Protein AF-A0A0A2MNC0-F1 (afdb_monomer_lite)

Structure (mmCIF, N/CA/C/O backbone):
data_AF-A0A0A2MNC0-F1
#
_entry.id   AF-A0A0A2MNC0-F1
#
loop_
_atom_site.group_PDB
_atom_site.id
_atom_site.type_symbol
_atom_site.label_atom_id
_atom_site.label_alt_id
_atom_site.label_comp_id
_atom_site.label_asym_id
_atom_site.label_entity_id
_atom_site.label_seq_id
_atom_site.pdbx_PDB_ins_code
_atom_site.Cartn_x
_atom_site.Cartn_y
_atom_site.Cartn_z
_atom_site.occupancy
_atom_site.B_iso_or_equiv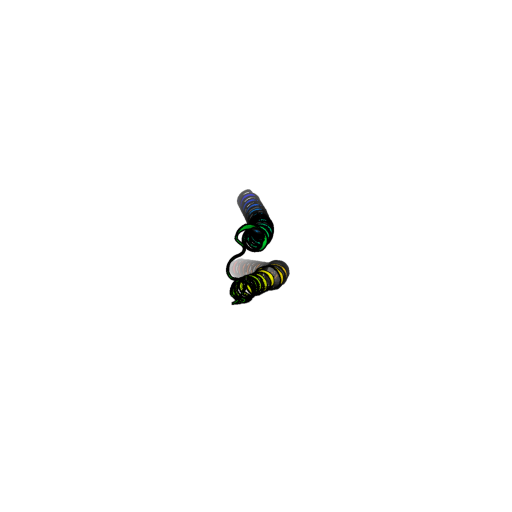
_atom_site.auth_seq_id
_atom_site.auth_comp_id
_atom_site.auth_asym_id
_atom_site.auth_atom_id
_atom_site.pdbx_PDB_model_num
ATOM 1 N N . MET A 1 1 ? -25.434 8.936 19.018 1.00 53.06 1 MET A N 1
ATOM 2 C CA . MET A 1 1 ? -25.533 8.497 17.607 1.00 53.06 1 MET A CA 1
ATOM 3 C C . MET A 1 1 ? -24.475 9.130 16.692 1.00 53.06 1 MET A C 1
ATOM 5 O O . MET A 1 1 ? -24.010 8.433 15.804 1.00 53.06 1 MET A O 1
ATOM 9 N N . GLU A 1 2 ? -24.028 10.376 16.906 1.00 52.31 2 GLU A N 1
ATOM 10 C CA . GLU A 1 2 ? -23.070 11.051 15.995 1.00 52.31 2 GLU A CA 1
ATOM 11 C C . GLU A 1 2 ? -21.661 10.433 15.905 1.00 52.31 2 GLU A C 1
ATOM 13 O O . GLU A 1 2 ? -21.088 10.389 14.819 1.00 52.31 2 GLU A O 1
ATOM 18 N N . LYS A 1 3 ? -21.110 9.892 17.005 1.00 57.91 3 LYS A N 1
ATOM 19 C CA . LYS A 1 3 ? -19.762 9.281 17.003 1.00 57.91 3 LYS A CA 1
ATOM 20 C C . LYS A 1 3 ? -19.628 8.110 16.017 1.00 57.91 3 LYS A C 1
ATOM 22 O O . LYS A 1 3 ? -18.603 7.971 15.363 1.00 57.91 3 LYS A O 1
ATOM 27 N N . ASN A 1 4 ? -20.696 7.328 15.846 1.00 67.56 4 ASN A N 1
ATOM 28 C CA . ASN A 1 4 ? -20.717 6.182 14.934 1.00 67.56 4 ASN A CA 1
ATOM 29 C C . ASN A 1 4 ? -20.631 6.633 13.459 1.00 67.56 4 ASN A C 1
ATOM 31 O O . ASN A 1 4 ? -19.892 6.061 12.664 1.00 67.56 4 ASN A O 1
ATOM 35 N N . GLN A 1 5 ? -2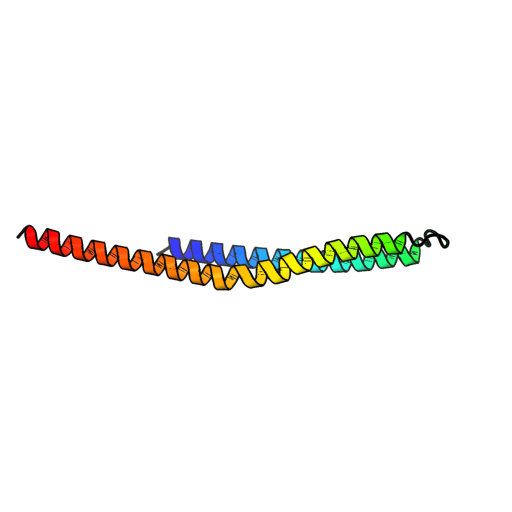1.305 7.731 13.101 1.00 60.31 5 GLN A N 1
ATOM 36 C CA . GLN A 1 5 ? -21.258 8.279 11.739 1.00 60.31 5 GLN A CA 1
ATOM 37 C C . GLN A 1 5 ? -19.868 8.824 11.375 1.00 60.31 5 GLN A C 1
ATOM 39 O O . GLN A 1 5 ? -19.410 8.642 10.245 1.00 60.31 5 GLN A O 1
ATOM 44 N N . GLN A 1 6 ? -19.168 9.444 12.331 1.00 69.94 6 GLN A N 1
ATOM 45 C CA . GLN A 1 6 ? -17.793 9.909 12.126 1.00 69.94 6 GLN A CA 1
ATOM 46 C C . GLN A 1 6 ? -16.817 8.742 11.931 1.00 69.94 6 GLN A C 1
ATOM 48 O O . GLN A 1 6 ? -16.005 8.777 11.007 1.00 69.94 6 GLN A O 1
ATOM 53 N N . GLU A 1 7 ? -16.933 7.677 12.727 1.00 71.25 7 GLU A N 1
ATOM 54 C CA . GLU A 1 7 ? -16.104 6.473 12.585 1.00 71.25 7 GLU A CA 1
ATOM 55 C C . GLU A 1 7 ? -16.350 5.744 11.255 1.00 71.25 7 GLU A C 1
ATOM 57 O O . GLU A 1 7 ? -15.397 5.354 10.574 1.00 71.25 7 GLU A O 1
ATOM 62 N N . LEU A 1 8 ? -17.612 5.632 10.824 1.00 71.75 8 LEU A N 1
ATOM 63 C CA . LEU A 1 8 ? -17.973 5.076 9.516 1.00 71.75 8 LEU A CA 1
ATOM 64 C C . LEU A 1 8 ? -17.380 5.898 8.362 1.00 71.75 8 LEU A C 1
ATOM 66 O O . LEU A 1 8 ? -16.863 5.334 7.392 1.00 71.75 8 LEU A O 1
ATOM 70 N N . TYR A 1 9 ? -17.407 7.228 8.474 1.00 76.88 9 TYR A N 1
ATOM 71 C CA . TYR A 1 9 ? -16.808 8.120 7.485 1.00 76.88 9 TYR A CA 1
ATOM 72 C C . TYR A 1 9 ? -15.278 8.004 7.452 1.00 76.88 9 TYR A C 1
ATOM 74 O O . TYR A 1 9 ? -14.683 7.906 6.373 1.00 76.88 9 TYR A O 1
ATOM 82 N N . GLU A 1 10 ? -14.618 7.954 8.611 1.00 73.50 10 GLU A N 1
ATOM 83 C CA . GLU A 1 10 ? -13.171 7.742 8.687 1.00 73.50 10 GLU A CA 1
ATOM 84 C C . GLU A 1 10 ? -12.753 6.393 8.098 1.00 73.50 10 GLU A C 1
ATOM 86 O O . GLU A 1 10 ? -11.757 6.316 7.365 1.00 73.50 10 GLU A O 1
ATOM 91 N N . TYR A 1 11 ? -13.533 5.343 8.359 1.00 73.69 11 TYR A N 1
ATOM 92 C CA . TYR A 1 11 ? -13.331 4.026 7.772 1.00 73.69 11 TYR A CA 1
ATOM 93 C C . TYR A 1 11 ? -13.436 4.083 6.245 1.00 73.69 11 TYR A C 1
ATOM 95 O O . 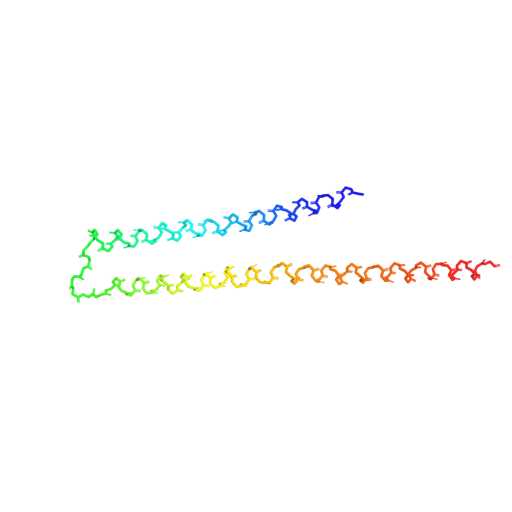TYR A 1 11 ? -12.495 3.706 5.537 1.00 73.69 11 TYR A O 1
ATOM 103 N N . ALA A 1 12 ? -14.525 4.647 5.715 1.00 71.06 12 ALA A N 1
ATOM 104 C CA . ALA A 1 12 ? -14.718 4.817 4.277 1.00 71.06 12 ALA A CA 1
ATOM 105 C C . ALA A 1 12 ? -13.562 5.609 3.637 1.00 71.06 12 ALA A C 1
ATOM 107 O O . ALA A 1 12 ? -13.007 5.207 2.607 1.00 71.06 12 ALA A O 1
ATOM 108 N N . ARG A 1 13 ? -13.110 6.685 4.292 1.00 74.81 13 ARG A N 1
ATOM 109 C CA . ARG A 1 13 ? -11.991 7.521 3.840 1.00 74.81 13 ARG A CA 1
ATOM 110 C C . ARG A 1 13 ? -10.664 6.761 3.801 1.00 74.81 13 ARG A C 1
ATOM 112 O O . ARG A 1 13 ? -9.911 6.900 2.831 1.00 74.81 13 ARG A O 1
ATOM 119 N N . LYS A 1 14 ? -10.366 5.938 4.812 1.00 72.31 14 LYS A N 1
ATOM 120 C CA . LYS A 1 14 ? -9.165 5.080 4.836 1.00 72.31 14 LYS A CA 1
ATOM 121 C C . LYS A 1 14 ? -9.176 4.079 3.679 1.00 72.31 14 LYS A C 1
ATOM 123 O O . LYS A 1 14 ? -8.162 3.937 2.990 1.00 72.31 14 LYS A O 1
ATOM 128 N N . ARG A 1 15 ? -10.327 3.466 3.386 1.00 68.88 15 ARG A N 1
ATOM 129 C CA . ARG A 1 15 ? -10.481 2.515 2.268 1.00 68.88 15 ARG A CA 1
ATOM 130 C C . ARG A 1 15 ? -10.277 3.178 0.904 1.00 68.88 15 ARG A C 1
ATOM 132 O O . ARG A 1 15 ? -9.629 2.596 0.035 1.00 68.88 15 ARG A O 1
ATOM 139 N N . VAL A 1 16 ? -10.752 4.410 0.719 1.00 70.38 16 VAL A N 1
ATOM 140 C CA . VAL A 1 16 ? -10.518 5.184 -0.516 1.00 70.38 16 VAL A CA 1
ATOM 141 C C . VAL A 1 16 ? -9.035 5.538 -0.685 1.00 70.38 16 VAL A C 1
ATOM 143 O O . VAL A 1 16 ? -8.489 5.386 -1.780 1.00 70.38 16 VAL A O 1
ATOM 146 N N . LYS A 1 17 ? -8.343 5.941 0.390 1.00 69.75 17 LYS A N 1
ATOM 147 C CA . LYS A 1 17 ? -6.896 6.229 0.355 1.00 69.75 17 LYS A CA 1
ATOM 148 C C . LYS A 1 17 ? -6.054 5.003 -0.007 1.00 69.75 17 LYS A C 1
ATOM 150 O O . LYS A 1 17 ? -5.114 5.141 -0.788 1.00 69.75 17 LYS A O 1
ATOM 155 N N . GLN A 1 18 ? -6.396 3.828 0.524 1.00 66.31 18 GLN A N 1
ATOM 156 C CA . GLN A 1 18 ? -5.729 2.569 0.174 1.00 66.31 18 GLN A CA 1
ATOM 157 C C . GLN A 1 18 ? -5.867 2.263 -1.322 1.00 66.31 18 GLN A C 1
ATOM 159 O O . GLN A 1 18 ? -4.859 2.093 -2.002 1.00 66.31 18 GLN A O 1
ATOM 164 N N . LYS A 1 19 ? -7.090 2.319 -1.871 1.00 67.12 19 LYS A N 1
ATOM 165 C CA . LYS A 1 19 ? -7.322 2.119 -3.313 1.00 67.12 19 LYS A CA 1
ATOM 166 C C . LYS A 1 19 ? -6.500 3.092 -4.161 1.00 67.12 19 LYS A C 1
ATOM 168 O O . LYS A 1 19 ? -5.834 2.678 -5.102 1.00 67.12 19 LYS A O 1
ATOM 173 N N . LYS A 1 20 ? -6.488 4.377 -3.796 1.00 70.19 20 LYS A N 1
ATOM 174 C CA . LYS A 1 20 ? -5.745 5.418 -4.524 1.00 70.19 20 LYS A CA 1
ATOM 175 C C . LYS A 1 20 ? -4.233 5.160 -4.545 1.00 70.19 20 LYS A C 1
ATOM 177 O O . LYS A 1 20 ? -3.589 5.408 -5.559 1.00 70.19 20 LYS A O 1
ATOM 182 N N . ARG A 1 21 ? -3.673 4.633 -3.450 1.00 71.00 21 ARG A N 1
ATOM 183 C CA . ARG A 1 21 ? -2.256 4.253 -3.375 1.00 71.00 21 ARG A CA 1
ATOM 184 C C . ARG A 1 21 ? -1.934 3.127 -4.356 1.00 71.00 21 ARG A C 1
ATOM 186 O O . ARG A 1 21 ? -0.921 3.223 -5.036 1.00 71.00 21 ARG A O 1
ATOM 193 N N . VAL A 1 22 ? -2.793 2.116 -4.475 1.00 70.94 22 VAL A N 1
ATOM 194 C CA . VAL A 1 22 ? -2.610 1.016 -5.439 1.00 70.94 22 VAL A CA 1
ATOM 195 C C . VAL A 1 22 ? -2.601 1.537 -6.882 1.00 70.94 22 VAL A C 1
ATOM 197 O O . VAL A 1 22 ? -1.684 1.219 -7.634 1.00 70.94 22 VAL A O 1
ATOM 200 N N . TYR A 1 23 ? -3.543 2.415 -7.247 1.00 70.06 23 TYR A N 1
ATOM 201 C CA . TYR A 1 23 ? -3.579 3.021 -8.587 1.00 70.06 23 TYR A CA 1
ATOM 202 C C . TYR A 1 23 ? -2.328 3.845 -8.911 1.00 70.06 23 TYR A C 1
ATOM 204 O O . TYR A 1 23 ? -1.810 3.754 -10.019 1.00 70.06 23 TYR A O 1
ATOM 212 N N . LEU A 1 24 ? -1.807 4.615 -7.949 1.00 75.06 24 LEU A N 1
ATOM 213 C CA . LEU A 1 24 ? -0.581 5.389 -8.153 1.00 75.06 24 LEU A CA 1
ATOM 214 C C . LEU A 1 24 ? 0.629 4.485 -8.429 1.00 75.06 24 LEU A C 1
ATOM 216 O O . LEU A 1 24 ? 1.424 4.799 -9.306 1.00 75.06 24 LEU A O 1
ATOM 220 N N . HIS A 1 25 ? 0.744 3.346 -7.738 1.00 74.81 25 HIS A N 1
ATOM 221 C CA . HIS A 1 25 ? 1.814 2.379 -8.007 1.00 74.81 25 HIS A CA 1
ATOM 222 C C . HIS A 1 25 ? 1.653 1.700 -9.368 1.00 74.81 25 HIS A C 1
ATOM 224 O O . HIS A 1 25 ? 2.648 1.486 -10.050 1.00 74.81 25 HIS A O 1
ATOM 230 N N . PHE A 1 26 ? 0.419 1.397 -9.781 1.00 71.50 26 PHE A N 1
ATOM 231 C CA . PHE A 1 26 ? 0.152 0.832 -11.104 1.00 71.50 26 PHE A CA 1
ATOM 232 C C . PHE A 1 26 ? 0.569 1.795 -12.226 1.00 71.50 26 PHE A C 1
ATOM 234 O O . PHE A 1 26 ? 1.231 1.393 -13.179 1.00 71.50 26 PHE A O 1
ATOM 241 N N . ILE A 1 27 ? 0.250 3.08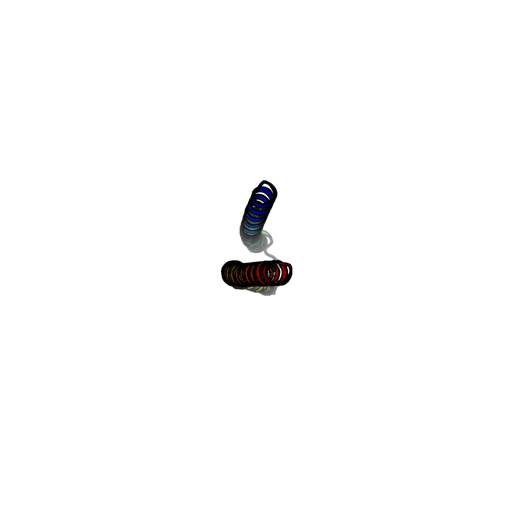4 -12.075 1.00 76.81 27 ILE A N 1
ATOM 242 C CA . ILE A 1 27 ? 0.648 4.134 -13.022 1.00 76.81 27 ILE A CA 1
ATOM 243 C C . ILE A 1 27 ? 2.169 4.322 -13.020 1.00 76.81 27 ILE A C 1
ATOM 245 O O . ILE A 1 27 ? 2.774 4.356 -14.087 1.00 76.81 27 ILE A O 1
ATOM 249 N N . LEU A 1 28 ? 2.799 4.400 -11.842 1.00 78.19 28 LEU A N 1
ATOM 250 C CA . LEU A 1 28 ? 4.254 4.519 -11.724 1.00 78.19 28 LEU A CA 1
ATOM 251 C C . LEU A 1 28 ? 4.959 3.336 -12.399 1.00 78.19 28 LEU A C 1
ATOM 253 O O . LEU A 1 28 ? 5.907 3.542 -13.145 1.00 78.19 28 LEU A O 1
ATOM 257 N N . PHE A 1 29 ? 4.463 2.114 -12.195 1.00 74.56 29 PHE A N 1
ATOM 258 C CA . PHE A 1 29 ? 5.012 0.921 -12.830 1.00 74.56 29 PHE A CA 1
ATOM 259 C C . PHE A 1 29 ? 4.908 0.972 -14.354 1.00 74.56 29 PHE A C 1
ATOM 261 O O . PHE A 1 29 ? 5.888 0.692 -15.042 1.00 74.56 29 PHE A O 1
ATOM 268 N N . PHE A 1 30 ? 3.748 1.365 -14.882 1.00 78.25 30 PHE A N 1
ATOM 269 C CA . PHE A 1 30 ? 3.551 1.496 -16.322 1.00 78.25 30 PHE A CA 1
ATOM 270 C C . PHE A 1 30 ? 4.512 2.531 -16.924 1.00 78.25 30 PHE A C 1
ATOM 272 O O . PHE A 1 30 ? 5.173 2.262 -17.925 1.00 78.25 30 PHE A O 1
ATOM 279 N N . VAL A 1 31 ? 4.668 3.681 -16.262 1.00 80.44 31 VAL A N 1
ATOM 280 C CA . VAL A 1 31 ? 5.616 4.729 -16.667 1.00 80.44 31 VAL A CA 1
ATOM 281 C C . VAL A 1 31 ? 7.062 4.237 -16.585 1.00 80.44 31 VAL A C 1
ATOM 283 O O . VAL A 1 31 ? 7.823 4.455 -17.523 1.00 80.44 31 VAL A O 1
ATOM 286 N N . SER A 1 32 ? 7.446 3.530 -15.518 1.00 75.56 32 SER A N 1
ATOM 287 C CA . SER A 1 32 ? 8.783 2.940 -15.397 1.00 75.56 32 SER A CA 1
ATOM 288 C C . SER A 1 32 ? 9.052 1.915 -16.497 1.00 75.56 32 SER A C 1
ATOM 290 O O . SER A 1 32 ? 10.113 1.953 -17.104 1.00 75.56 32 SER A O 1
ATOM 292 N N . SER A 1 33 ? 8.097 1.035 -16.807 1.00 72.12 33 SER A N 1
ATOM 293 C CA . SER A 1 33 ? 8.240 0.041 -17.877 1.00 72.12 33 SER A CA 1
ATOM 294 C C . SER A 1 33 ? 8.491 0.699 -19.240 1.00 72.12 33 SER A C 1
ATOM 296 O O . SER A 1 33 ? 9.414 0.303 -19.953 1.00 72.12 33 SER A O 1
ATOM 298 N N . VAL A 1 34 ? 7.745 1.761 -19.564 1.00 78.44 34 VAL A N 1
ATOM 299 C CA . VAL A 1 34 ? 7.953 2.552 -20.788 1.00 78.44 34 VAL A CA 1
ATOM 300 C C . VAL A 1 34 ? 9.301 3.285 -20.761 1.00 78.44 34 VAL A C 1
ATOM 302 O O . VAL A 1 34 ? 9.999 3.319 -21.771 1.00 78.44 34 VAL A O 1
ATOM 305 N N . PHE A 1 35 ? 9.713 3.820 -19.610 1.00 77.00 35 PHE A N 1
ATOM 306 C CA . PHE A 1 35 ? 11.003 4.494 -19.436 1.00 77.00 35 PHE A CA 1
ATOM 307 C C . PHE A 1 35 ? 12.195 3.555 -19.686 1.00 77.00 35 PHE A C 1
ATOM 309 O O . PHE A 1 35 ? 13.117 3.925 -20.411 1.00 77.00 35 PHE A O 1
ATOM 316 N N . PHE A 1 36 ? 12.150 2.320 -19.175 1.00 71.38 36 PHE A N 1
ATOM 317 C CA . PHE A 1 36 ? 13.183 1.312 -19.445 1.00 71.38 36 PHE A CA 1
ATOM 318 C C . PHE A 1 36 ? 13.232 0.899 -20.920 1.00 71.38 36 PHE A C 1
ATOM 320 O O . PHE A 1 36 ? 14.320 0.769 -21.474 1.00 71.38 36 PHE A O 1
ATOM 327 N N . TYR A 1 37 ? 12.078 0.748 -21.579 1.00 69.88 37 TYR A N 1
ATOM 328 C CA . TYR A 1 37 ? 12.025 0.467 -23.019 1.00 69.88 37 TYR A CA 1
ATOM 329 C C . TYR A 1 37 ? 12.679 1.582 -23.849 1.00 69.88 37 TYR A C 1
ATOM 331 O O . TYR A 1 37 ? 13.449 1.306 -24.769 1.00 69.88 37 TYR A O 1
ATOM 339 N N . ILE A 1 38 ? 12.398 2.842 -23.506 1.00 70.50 38 ILE A N 1
ATOM 340 C CA . ILE A 1 38 ? 12.955 4.016 -24.185 1.00 70.50 38 ILE A CA 1
ATOM 341 C C . ILE A 1 38 ? 14.469 4.094 -23.983 1.00 70.50 38 ILE A C 1
ATOM 343 O O . ILE A 1 38 ? 15.188 4.273 -24.962 1.00 70.50 38 ILE A O 1
ATOM 347 N N . ILE A 1 39 ? 14.960 3.912 -22.751 1.00 66.75 39 ILE A N 1
ATOM 348 C CA . ILE A 1 39 ? 16.402 3.885 -22.464 1.00 66.75 39 ILE A CA 1
ATOM 349 C C . ILE A 1 39 ? 17.095 2.805 -23.291 1.00 66.75 39 ILE A C 1
ATOM 351 O O . ILE A 1 39 ? 18.093 3.097 -23.942 1.00 66.75 39 ILE A O 1
ATOM 355 N N . ASN A 1 40 ? 16.537 1.593 -23.325 1.00 65.31 40 ASN A N 1
ATOM 356 C CA . ASN A 1 40 ? 17.151 0.482 -24.043 1.00 65.31 40 ASN A CA 1
ATOM 357 C C . ASN A 1 40 ? 17.217 0.728 -25.560 1.00 65.31 40 ASN A C 1
ATOM 359 O O . ASN A 1 40 ? 18.181 0.351 -26.210 1.00 65.31 40 ASN A O 1
ATOM 363 N N . LYS A 1 41 ? 16.195 1.376 -26.137 1.00 64.25 41 LYS A N 1
ATOM 364 C CA . LYS A 1 41 ? 16.099 1.576 -27.590 1.00 64.25 41 LYS A CA 1
ATOM 365 C C . LYS A 1 41 ? 16.771 2.857 -28.103 1.00 64.25 41 LYS A C 1
ATOM 367 O O . LYS A 1 41 ? 17.102 2.920 -29.281 1.00 64.25 41 LYS A O 1
ATOM 372 N N . ILE A 1 42 ? 16.893 3.898 -27.274 1.00 61.19 42 ILE A N 1
ATOM 373 C CA . ILE A 1 42 ? 17.409 5.217 -27.689 1.00 61.19 42 ILE A CA 1
ATOM 374 C C . ILE A 1 42 ? 18.883 5.404 -27.338 1.00 61.19 42 ILE A C 1
ATOM 376 O O . ILE A 1 42 ? 19.578 6.099 -28.073 1.00 61.19 42 ILE A O 1
ATOM 380 N N . LEU A 1 43 ? 19.357 4.834 -26.228 1.00 61.41 43 LEU A N 1
ATOM 381 C CA . LEU A 1 43 ? 20.716 5.105 -25.757 1.00 61.41 43 LEU A CA 1
ATOM 382 C C . LEU A 1 43 ? 21.772 4.132 -26.302 1.00 61.41 43 LEU A C 1
ATOM 384 O O . LEU A 1 43 ? 22.945 4.415 -26.093 1.00 61.41 43 LEU A O 1
ATOM 388 N N . ASP A 1 44 ? 21.374 3.045 -26.984 1.00 59.19 44 ASP A N 1
ATOM 389 C CA . ASP A 1 44 ? 22.260 2.044 -27.624 1.00 59.19 44 ASP A CA 1
ATOM 390 C C . ASP A 1 44 ? 23.505 1.726 -26.771 1.00 59.19 44 ASP A C 1
ATOM 392 O O . ASP A 1 44 ? 24.649 1.736 -27.228 1.00 59.19 44 ASP A O 1
ATOM 396 N N . VAL A 1 45 ? 23.276 1.575 -25.461 1.00 53.78 45 VAL A N 1
ATOM 397 C CA . VAL A 1 45 ? 24.358 1.523 -24.482 1.00 53.78 45 VAL A CA 1
ATOM 398 C C . VAL A 1 45 ? 24.931 0.120 -24.499 1.00 53.78 45 VAL A C 1
ATOM 400 O O . VAL A 1 45 ? 24.324 -0.807 -23.972 1.00 53.78 45 VAL A O 1
ATOM 403 N N . ASP A 1 46 ? 26.133 0.044 -25.044 1.00 49.56 46 ASP A N 1
ATOM 404 C CA . ASP A 1 46 ? 27.065 -1.072 -24.964 1.00 49.56 46 ASP A CA 1
ATOM 405 C C . ASP A 1 46 ? 26.632 -2.346 -25.720 1.00 49.56 46 ASP A C 1
ATOM 407 O O . ASP A 1 46 ? 26.031 -3.254 -25.151 1.00 49.56 46 ASP A O 1
ATOM 411 N N . PRO A 1 47 ? 26.962 -2.469 -27.020 1.00 56.03 47 PRO A N 1
ATOM 412 C CA . PRO A 1 47 ? 26.673 -3.675 -27.801 1.00 56.03 47 PRO A CA 1
ATOM 413 C C . PRO A 1 47 ? 27.524 -4.900 -27.403 1.00 56.03 47 PRO A C 1
ATOM 415 O O . PRO A 1 47 ? 27.389 -5.952 -28.028 1.00 56.03 47 PRO A O 1
ATOM 418 N N . GLN A 1 48 ? 28.431 -4.774 -26.424 1.00 59.41 48 GLN A N 1
ATOM 419 C CA . GLN A 1 48 ? 29.344 -5.839 -25.984 1.00 59.41 48 GLN A CA 1
ATOM 420 C C . GLN A 1 48 ? 29.003 -6.415 -24.601 1.00 59.41 48 GLN A C 1
ATOM 422 O O . GLN A 1 48 ? 29.307 -7.583 -24.376 1.00 59.41 48 GLN A O 1
ATOM 427 N N . ASP A 1 49 ? 28.354 -5.654 -23.713 1.00 59.34 49 ASP A N 1
ATOM 428 C CA . ASP A 1 49 ? 28.003 -6.104 -22.361 1.00 59.34 49 ASP A CA 1
ATOM 429 C C . ASP A 1 49 ? 26.511 -5.886 -22.064 1.00 59.34 49 ASP A C 1
ATOM 431 O O . ASP A 1 49 ? 25.997 -4.769 -22.073 1.00 59.34 49 ASP A O 1
ATOM 435 N N . ASP A 1 50 ? 25.813 -6.974 -21.728 1.00 66.94 50 ASP A N 1
ATOM 436 C CA . ASP A 1 50 ? 24.371 -7.042 -21.445 1.00 66.94 50 ASP A CA 1
ATOM 437 C C . ASP A 1 50 ? 23.974 -6.392 -20.092 1.00 66.94 50 ASP A C 1
ATOM 439 O O . ASP A 1 50 ? 23.212 -6.943 -19.289 1.00 66.94 50 ASP A O 1
ATOM 443 N N . TRP A 1 51 ? 24.479 -5.198 -19.782 1.00 70.38 51 TRP A N 1
ATOM 444 C CA . TRP A 1 51 ? 24.196 -4.493 -18.524 1.00 70.38 51 TRP A CA 1
ATOM 445 C C . TRP A 1 51 ? 22.700 -4.149 -18.371 1.00 70.38 51 TRP A C 1
ATOM 447 O O . TRP A 1 51 ? 22.161 -4.138 -17.258 1.00 70.38 51 TRP A O 1
ATOM 457 N N . TYR A 1 52 ? 21.997 -3.935 -19.490 1.00 68.94 52 TYR A N 1
ATOM 458 C CA . TYR A 1 52 ? 20.556 -3.675 -19.518 1.00 68.94 52 TYR A CA 1
ATOM 459 C C . TYR A 1 52 ? 19.749 -4.861 -18.959 1.00 68.94 52 TYR A C 1
ATOM 461 O O . TYR A 1 52 ? 18.713 -4.671 -18.321 1.00 68.94 52 TYR A O 1
ATOM 469 N N . LEU A 1 53 ? 20.247 -6.086 -19.141 1.00 70.19 53 LEU A N 1
ATOM 470 C CA . LEU A 1 53 ? 19.632 -7.329 -18.679 1.00 70.19 53 LEU A CA 1
ATOM 471 C C . LEU A 1 53 ? 19.653 -7.398 -17.147 1.00 70.19 53 LEU A C 1
ATOM 473 O O . LEU A 1 53 ? 18.646 -7.749 -16.526 1.00 70.19 53 LEU A O 1
ATOM 477 N N . TRP A 1 54 ? 20.748 -6.956 -16.524 1.00 74.25 54 TRP A N 1
ATOM 478 C CA . TRP A 1 54 ? 20.852 -6.807 -15.069 1.00 74.25 54 TRP A CA 1
ATOM 479 C C . TRP A 1 54 ? 19.950 -5.698 -14.529 1.00 74.25 54 TRP A C 1
ATOM 481 O O . TRP A 1 54 ? 19.278 -5.900 -13.515 1.00 74.25 54 TRP A O 1
ATOM 491 N N . ALA A 1 55 ? 19.868 -4.558 -15.219 1.00 73.44 55 ALA A N 1
ATOM 492 C CA . ALA A 1 55 ? 18.982 -3.461 -14.835 1.00 73.44 55 ALA A CA 1
ATOM 493 C C . ALA A 1 55 ? 17.499 -3.873 -14.892 1.00 73.44 55 ALA A C 1
ATOM 495 O O . ALA A 1 55 ? 16.757 -3.652 -13.932 1.00 73.44 55 ALA A O 1
ATOM 496 N N . ILE A 1 56 ? 17.075 -4.540 -15.972 1.00 73.75 56 ILE A N 1
ATOM 497 C CA . ILE A 1 56 ? 15.710 -5.063 -16.124 1.00 73.75 56 ILE A CA 1
ATOM 498 C C . ILE A 1 56 ? 15.428 -6.146 -15.081 1.00 73.75 56 ILE A C 1
ATOM 500 O O . ILE A 1 56 ? 14.358 -6.135 -14.477 1.00 73.75 56 ILE A O 1
ATOM 504 N N . THR A 1 57 ? 16.379 -7.046 -14.820 1.00 77.12 57 THR A N 1
ATOM 505 C CA . THR A 1 57 ? 16.217 -8.124 -13.831 1.00 77.12 57 THR A CA 1
ATOM 506 C C . THR A 1 57 ? 16.066 -7.572 -12.415 1.00 77.12 57 THR A C 1
ATOM 508 O O . THR A 1 57 ? 15.142 -7.961 -11.699 1.00 77.12 57 THR A O 1
ATOM 511 N N . ALA A 1 58 ? 16.913 -6.619 -12.014 1.00 80.44 58 ALA A N 1
ATOM 512 C CA . ALA A 1 58 ? 16.809 -5.964 -10.712 1.00 80.44 58 ALA A CA 1
ATOM 513 C C . ALA A 1 58 ? 15.475 -5.214 -10.565 1.00 80.44 58 ALA A C 1
ATOM 515 O O . ALA A 1 58 ? 14.811 -5.312 -9.530 1.00 80.44 58 ALA A O 1
ATOM 516 N N . TRP A 1 59 ? 15.037 -4.518 -11.618 1.00 76.25 59 TRP A N 1
ATOM 517 C CA . TRP A 1 59 ? 13.776 -3.782 -11.598 1.00 76.25 59 TRP A CA 1
ATOM 518 C C . TRP A 1 59 ? 12.548 -4.701 -11.566 1.00 76.25 59 TRP A C 1
ATOM 520 O O . TRP A 1 59 ? 11.609 -4.467 -10.801 1.00 76.25 59 TRP A O 1
ATOM 530 N N . ALA A 1 60 ? 12.573 -5.791 -12.336 1.00 76.06 60 ALA A N 1
ATOM 531 C CA . ALA A 1 60 ? 11.539 -6.820 -12.323 1.00 76.06 60 ALA A CA 1
ATOM 532 C C . ALA A 1 60 ? 11.442 -7.502 -10.950 1.00 76.06 60 ALA A C 1
ATOM 534 O O . ALA A 1 60 ? 10.339 -7.721 -10.450 1.00 76.06 60 ALA A O 1
ATOM 535 N N . PHE A 1 61 ? 12.577 -7.775 -10.299 1.00 81.62 61 PHE A N 1
ATOM 536 C CA . PHE A 1 61 ? 12.613 -8.379 -8.967 1.00 81.62 61 PHE A CA 1
ATOM 537 C C . PHE A 1 61 ? 11.955 -7.488 -7.904 1.00 81.62 61 PHE A C 1
ATOM 539 O O . PHE A 1 61 ? 11.083 -7.945 -7.159 1.00 81.62 61 PHE A O 1
ATOM 546 N N . VAL A 1 62 ? 12.304 -6.197 -7.870 1.00 80.81 62 VAL A N 1
ATOM 547 C CA . VAL A 1 62 ? 11.670 -5.222 -6.965 1.00 80.81 62 VAL A CA 1
ATOM 548 C C . VAL A 1 62 ? 10.167 -5.124 -7.236 1.00 80.81 62 VAL A C 1
ATOM 550 O O . VAL A 1 62 ? 9.369 -5.082 -6.296 1.00 80.81 62 VAL A O 1
ATOM 553 N N . PHE A 1 63 ? 9.759 -5.151 -8.508 1.00 75.81 63 PHE A N 1
ATOM 554 C CA . PHE A 1 63 ? 8.348 -5.109 -8.872 1.00 75.81 63 PHE A CA 1
ATOM 555 C C . PHE A 1 63 ? 7.569 -6.347 -8.408 1.00 75.81 63 PHE A C 1
ATOM 557 O O . PHE A 1 63 ? 6.481 -6.199 -7.851 1.00 75.81 63 PHE A O 1
ATOM 564 N N . ILE A 1 64 ? 8.125 -7.551 -8.570 1.00 81.44 64 ILE A N 1
ATOM 565 C CA . ILE A 1 64 ? 7.499 -8.803 -8.116 1.00 81.44 64 ILE A CA 1
ATOM 566 C C . ILE A 1 64 ? 7.284 -8.781 -6.598 1.00 81.44 64 ILE A C 1
ATOM 568 O O . ILE A 1 64 ? 6.182 -9.076 -6.129 1.00 81.44 64 ILE A O 1
ATOM 572 N N . LEU A 1 65 ? 8.296 -8.377 -5.822 1.00 80.06 65 LEU A N 1
ATOM 573 C CA . LEU A 1 65 ? 8.173 -8.256 -4.365 1.00 80.06 65 LEU A CA 1
ATOM 574 C C . LEU A 1 65 ? 7.076 -7.259 -3.964 1.00 80.06 65 LEU A C 1
ATOM 576 O O . LEU A 1 65 ? 6.279 -7.526 -3.060 1.00 80.06 65 LEU A O 1
ATOM 580 N N . HIS A 1 66 ? 7.000 -6.121 -4.654 1.00 76.44 66 HIS A N 1
ATOM 581 C CA . HIS A 1 66 ? 5.981 -5.106 -4.396 1.00 76.44 66 HIS A CA 1
ATOM 582 C C . HIS A 1 66 ? 4.573 -5.586 -4.770 1.00 76.44 66 HIS A C 1
ATOM 584 O O . HIS A 1 66 ? 3.620 -5.346 -4.023 1.00 76.44 66 HIS A O 1
ATOM 590 N N . PHE A 1 67 ? 4.444 -6.319 -5.880 1.00 72.94 67 PHE A N 1
ATOM 591 C CA . PHE A 1 67 ? 3.190 -6.917 -6.332 1.00 72.94 67 PHE A CA 1
ATOM 592 C C . PHE A 1 67 ? 2.666 -7.944 -5.327 1.00 72.94 67 PHE A C 1
ATOM 594 O O . PHE A 1 67 ? 1.512 -7.853 -4.916 1.00 72.94 67 PHE A O 1
ATOM 601 N N . ILE A 1 68 ? 3.509 -8.868 -4.857 1.00 75.62 68 ILE A N 1
ATOM 602 C CA . ILE A 1 68 ? 3.119 -9.871 -3.852 1.00 75.62 68 ILE A CA 1
ATOM 603 C C . ILE A 1 68 ? 2.673 -9.187 -2.551 1.00 75.62 68 ILE A C 1
ATOM 605 O O . ILE A 1 68 ? 1.636 -9.543 -1.992 1.00 75.62 68 ILE A O 1
ATOM 609 N N . LYS A 1 69 ? 3.398 -8.159 -2.089 1.00 68.75 69 LYS A N 1
ATOM 610 C CA . LYS A 1 69 ? 3.052 -7.415 -0.869 1.00 68.75 69 LYS A CA 1
ATOM 611 C C . LYS A 1 69 ? 1.682 -6.736 -0.968 1.00 68.75 69 LYS A C 1
ATOM 613 O O . LYS A 1 69 ? 0.863 -6.884 -0.067 1.00 68.75 69 LYS A O 1
ATOM 618 N N . ILE A 1 70 ? 1.415 -5.998 -2.042 1.00 68.75 70 ILE A N 1
ATOM 619 C CA . ILE A 1 70 ? 0.126 -5.308 -2.211 1.00 68.75 70 ILE A CA 1
ATOM 620 C C . ILE A 1 70 ? -1.003 -6.306 -2.521 1.00 68.75 70 ILE A C 1
ATOM 622 O O . ILE A 1 70 ? -2.115 -6.169 -2.018 1.00 68.75 70 ILE A O 1
ATOM 626 N N . PHE A 1 71 ? -0.758 -7.322 -3.343 1.00 66.69 71 PHE A N 1
ATOM 627 C CA . PHE A 1 71 ? -1.832 -8.191 -3.818 1.00 66.69 71 PHE A CA 1
ATOM 628 C C . 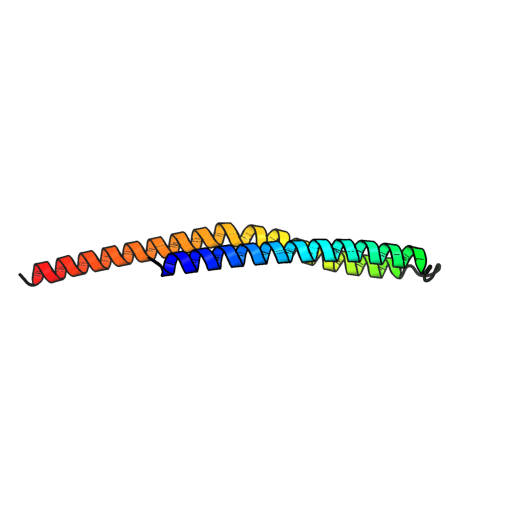PHE A 1 71 ? -2.209 -9.267 -2.798 1.00 66.69 71 PHE A C 1
ATOM 630 O O . PHE A 1 71 ? -3.389 -9.498 -2.560 1.00 66.69 71 PHE A O 1
ATOM 637 N N . VAL A 1 72 ? -1.229 -9.903 -2.153 1.00 66.25 72 VAL A N 1
ATOM 638 C CA . VAL A 1 72 ? -1.482 -11.001 -1.209 1.00 66.25 72 VAL A CA 1
ATOM 639 C C . VAL A 1 72 ? -1.741 -10.462 0.196 1.00 66.25 72 VAL A C 1
ATOM 641 O O . VAL A 1 72 ? -2.744 -10.812 0.812 1.00 66.25 72 VAL A O 1
ATOM 644 N N . ILE A 1 73 ? -0.889 -9.571 0.707 1.00 63.09 73 ILE A N 1
ATOM 645 C CA . ILE A 1 73 ? -0.982 -9.135 2.111 1.00 63.09 73 ILE A CA 1
ATOM 646 C C . ILE A 1 73 ? -2.119 -8.119 2.296 1.00 63.09 73 ILE A C 1
ATOM 648 O O . ILE A 1 73 ? -2.932 -8.270 3.204 1.00 63.09 73 ILE A O 1
ATOM 652 N N . GLU A 1 74 ? -2.247 -7.112 1.428 1.00 61.66 74 GLU A N 1
ATOM 653 C CA . GLU A 1 74 ? -3.300 -6.091 1.580 1.00 61.66 74 GLU A CA 1
ATOM 654 C C . GLU A 1 74 ? -4.705 -6.587 1.182 1.00 61.66 74 GLU A C 1
ATOM 656 O O . GLU A 1 74 ? -5.691 -6.154 1.789 1.00 61.66 74 GLU A O 1
ATOM 661 N N . SER A 1 75 ? -4.831 -7.494 0.203 1.00 64.31 75 SER A N 1
ATOM 662 C CA . SER A 1 75 ? -6.142 -8.024 -0.211 1.00 64.31 75 SER A CA 1
ATOM 663 C C . SER A 1 75 ? -6.677 -9.089 0.749 1.00 64.31 75 SER A C 1
ATOM 665 O O . SER A 1 75 ? -7.858 -9.062 1.099 1.00 64.31 75 SER A O 1
ATOM 667 N N . PHE A 1 76 ? -5.820 -10.014 1.197 1.00 59.00 76 PHE A N 1
ATOM 668 C CA . PHE A 1 76 ? -6.260 -11.175 1.973 1.00 59.00 76 PHE A CA 1
ATOM 669 C C . PHE A 1 76 ? -6.373 -10.874 3.471 1.00 59.00 76 PHE A C 1
ATOM 671 O O . PHE A 1 76 ? -7.308 -11.338 4.118 1.00 59.00 76 PHE A O 1
ATOM 678 N N . ILE A 1 77 ? -5.474 -10.055 4.029 1.00 61.41 77 ILE A N 1
ATOM 679 C CA . ILE A 1 77 ? -5.418 -9.831 5.481 1.00 61.41 77 ILE A CA 1
ATOM 680 C C . ILE A 1 77 ? -6.363 -8.724 5.956 1.00 61.41 77 ILE A C 1
ATOM 682 O O . ILE A 1 77 ? -6.824 -8.757 7.088 1.00 61.41 77 ILE A O 1
ATOM 686 N N . ASN A 1 78 ? -6.694 -7.739 5.118 1.00 65.38 78 ASN A N 1
ATOM 687 C CA . ASN A 1 78 ? -7.351 -6.535 5.628 1.00 65.38 78 ASN A CA 1
ATOM 688 C C . ASN A 1 78 ? -8.879 -6.644 5.746 1.00 65.38 78 ASN A C 1
ATOM 690 O O . ASN A 1 78 ? -9.475 -5.866 6.471 1.00 65.38 78 ASN A O 1
ATOM 694 N N . LYS A 1 79 ? -9.560 -7.541 5.017 1.00 64.50 79 LYS A N 1
ATOM 695 C CA . LYS A 1 79 ? -11.036 -7.471 4.919 1.00 64.50 79 LYS A CA 1
ATOM 696 C C . LYS A 1 79 ? -11.780 -8.556 5.693 1.00 64.50 79 LYS A C 1
ATOM 698 O O . LYS A 1 79 ? -12.850 -8.289 6.233 1.00 64.50 79 LYS A O 1
ATOM 703 N N . THR A 1 80 ? -11.252 -9.772 5.716 1.00 67.50 80 THR A N 1
ATOM 704 C CA . THR A 1 80 ? -11.855 -10.904 6.432 1.00 67.50 80 THR A CA 1
ATOM 705 C C . THR A 1 80 ? -11.462 -10.864 7.902 1.00 67.50 80 THR A C 1
ATOM 707 O O . THR A 1 80 ? -12.335 -10.749 8.753 1.00 67.50 80 THR A O 1
ATOM 710 N N . TRP A 1 81 ? -10.161 -10.792 8.189 1.00 72.81 81 TRP A N 1
ATOM 711 C CA . TRP A 1 81 ? -9.641 -10.725 9.557 1.00 72.81 81 TRP A CA 1
ATOM 712 C C . TRP A 1 81 ? -10.133 -9.495 10.337 1.00 72.81 81 TRP A C 1
ATOM 714 O O . TRP A 1 81 ? -10.501 -9.620 11.501 1.00 72.81 81 TRP A O 1
ATOM 724 N N . GLU A 1 82 ? -10.193 -8.315 9.702 1.00 77.25 82 GLU A N 1
ATOM 725 C CA . GLU A 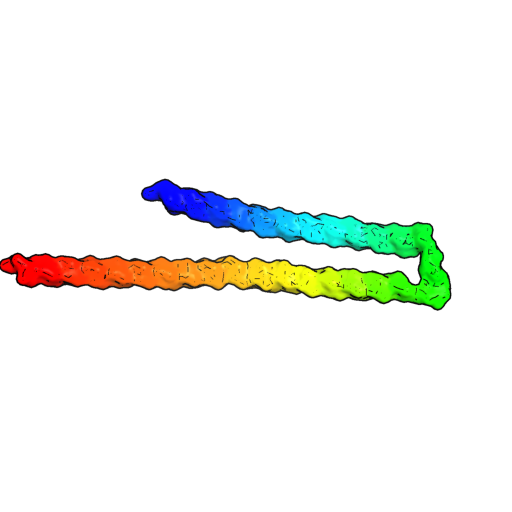1 82 ? -10.689 -7.089 10.352 1.00 77.25 82 GLU A CA 1
ATOM 726 C C . GLU A 1 82 ? -12.160 -7.238 10.772 1.00 77.25 82 GLU A C 1
ATOM 728 O O . GLU A 1 82 ? -12.521 -6.919 11.903 1.00 77.25 82 GLU A O 1
ATOM 733 N N . ARG A 1 83 ? -13.006 -7.786 9.889 1.00 77.06 83 ARG A N 1
ATOM 734 C CA . ARG A 1 83 ? -14.419 -8.043 10.201 1.00 77.06 83 ARG A CA 1
ATOM 735 C C . ARG A 1 83 ? -14.584 -9.068 11.317 1.00 77.06 83 ARG A C 1
ATOM 737 O O . ARG A 1 83 ? -15.417 -8.856 12.194 1.00 77.06 83 ARG A O 1
ATOM 744 N N . ASP A 1 84 ? -13.800 -10.140 11.294 1.00 78.69 84 ASP A N 1
ATOM 745 C CA . ASP A 1 84 ? -13.897 -11.206 12.292 1.00 78.69 84 ASP A CA 1
ATOM 746 C C . ASP A 1 84 ? -13.442 -10.720 13.679 1.00 78.69 84 ASP A C 1
ATOM 748 O O . ASP A 1 84 ? -14.092 -11.007 14.685 1.00 78.69 84 ASP A O 1
ATOM 752 N N . GLN A 1 85 ? -12.392 -9.895 13.743 1.00 76.75 85 GLN A N 1
ATOM 753 C CA . GLN A 1 85 ? -11.943 -9.250 14.982 1.00 76.75 85 GLN A CA 1
ATOM 754 C C . GLN A 1 85 ? -12.987 -8.282 15.546 1.00 76.75 85 GLN A C 1
ATOM 756 O O . GLN A 1 85 ? -13.253 -8.297 16.749 1.00 76.75 85 GLN A O 1
ATOM 761 N N . ILE A 1 86 ? -13.609 -7.460 14.692 1.00 80.56 86 ILE A N 1
ATOM 762 C CA . ILE A 1 86 ? -14.674 -6.540 15.114 1.00 80.56 86 ILE A CA 1
ATOM 763 C C . ILE A 1 86 ? -15.874 -7.326 15.647 1.00 80.56 86 ILE A C 1
ATOM 765 O O . ILE A 1 86 ? -16.362 -7.019 16.732 1.00 80.56 86 ILE A O 1
ATOM 769 N N . ALA A 1 87 ? -16.313 -8.371 14.940 1.00 82.31 87 ALA A N 1
ATOM 770 C CA . ALA A 1 87 ? -17.415 -9.219 15.390 1.00 82.31 87 ALA A CA 1
ATOM 771 C C . ALA A 1 87 ? -17.116 -9.867 16.753 1.00 82.31 87 ALA A C 1
ATOM 773 O O . ALA A 1 87 ? -17.965 -9.866 17.645 1.00 82.31 87 ALA A O 1
ATOM 774 N N . MET A 1 88 ? -15.886 -10.353 16.955 1.00 82.81 88 MET A N 1
ATOM 775 C CA . MET A 1 88 ? -15.461 -10.931 18.230 1.00 82.81 88 MET A CA 1
ATOM 776 C C . MET A 1 88 ? -15.425 -9.896 19.367 1.00 82.81 88 MET A C 1
ATOM 778 O O . MET A 1 88 ? -15.804 -10.211 20.499 1.00 82.81 88 MET A O 1
ATOM 782 N N . LEU A 1 89 ? -14.978 -8.666 19.092 1.00 85.88 89 LEU A N 1
ATOM 783 C CA . LEU A 1 89 ? -14.942 -7.580 20.077 1.00 85.88 89 LEU A CA 1
ATOM 784 C C . LEU A 1 89 ? -16.350 -7.120 20.472 1.00 85.88 89 LEU A C 1
ATOM 786 O O . LEU A 1 89 ? -16.613 -6.984 21.667 1.00 85.88 89 LEU A O 1
ATOM 790 N N . VAL A 1 90 ? -17.257 -6.955 19.505 1.00 85.06 90 VAL A N 1
ATOM 791 C CA . VAL A 1 90 ? -18.662 -6.591 19.758 1.00 85.06 90 VAL A CA 1
ATOM 792 C C . VAL A 1 90 ? -19.353 -7.668 20.591 1.00 85.06 90 VAL A C 1
ATOM 794 O O . VAL A 1 90 ? -19.906 -7.361 21.643 1.00 85.06 90 VAL A O 1
ATOM 797 N N . ALA A 1 91 ? -19.205 -8.943 20.221 1.00 85.69 91 ALA A N 1
ATOM 798 C CA . ALA A 1 91 ? -19.775 -10.052 20.985 1.00 85.69 91 ALA A CA 1
ATOM 799 C C . ALA A 1 91 ? -19.249 -10.107 22.434 1.00 85.69 91 ALA A C 1
ATOM 801 O O . ALA A 1 91 ? -19.957 -10.528 23.350 1.00 85.69 91 ALA A O 1
ATOM 802 N N . ARG A 1 92 ? -17.999 -9.688 22.677 1.00 87.69 92 ARG A N 1
ATOM 803 C CA . ARG A 1 92 ? -17.439 -9.588 24.035 1.00 87.69 92 ARG A CA 1
ATOM 804 C C . ARG A 1 92 ? -18.037 -8.419 24.817 1.00 87.69 92 ARG A C 1
ATOM 806 O O . ARG A 1 92 ? -18.236 -8.551 26.023 1.00 87.69 92 ARG A O 1
ATOM 813 N N . GLN A 1 93 ? -18.288 -7.292 24.156 1.00 84.00 93 GLN A N 1
ATOM 814 C CA . GLN A 1 93 ? -18.922 -6.131 24.776 1.00 84.00 93 GLN A CA 1
ATOM 815 C C . GLN A 1 93 ? -20.373 -6.428 25.160 1.00 84.00 93 GLN A C 1
ATOM 817 O O . GLN A 1 93 ? -20.735 -6.180 26.306 1.00 84.00 93 GLN A O 1
ATOM 822 N N . GLU A 1 94 ? -21.157 -7.042 24.272 1.00 87.31 94 GLU A N 1
ATOM 823 C CA . GLU A 1 94 ? -22.551 -7.434 24.543 1.00 87.31 94 GLU A CA 1
ATOM 824 C C . GLU A 1 94 ? -22.663 -8.354 25.763 1.00 87.31 94 GLU A C 1
ATOM 826 O O . GLU A 1 94 ? -23.406 -8.055 26.694 1.00 87.31 94 GLU A O 1
ATOM 831 N N . ARG A 1 95 ? -21.836 -9.408 25.840 1.00 90.75 95 ARG A N 1
ATOM 832 C CA . ARG A 1 95 ? -21.813 -10.295 27.021 1.00 90.75 95 ARG A CA 1
ATOM 833 C C . ARG A 1 95 ? -21.483 -9.554 28.311 1.00 90.75 95 ARG A C 1
ATOM 835 O O . ARG A 1 95 ? -21.964 -9.922 29.378 1.00 90.75 95 ARG A O 1
ATOM 842 N N . ARG A 1 96 ? -20.612 -8.545 28.242 1.00 90.19 96 ARG A N 1
ATOM 843 C CA . ARG A 1 96 ? -20.219 -7.779 29.426 1.00 90.19 96 ARG A CA 1
ATOM 844 C C . ARG A 1 96 ? -21.328 -6.835 29.878 1.00 90.19 96 ARG A C 1
ATOM 846 O O . ARG A 1 96 ? -21.477 -6.661 31.081 1.00 90.19 96 ARG A O 1
ATOM 853 N N . ILE A 1 97 ? -22.102 -6.279 28.947 1.00 93.12 97 ILE A N 1
ATOM 854 C CA . ILE A 1 97 ? -23.309 -5.501 29.251 1.00 93.12 97 ILE A CA 1
ATOM 855 C C . ILE A 1 97 ? -24.345 -6.403 29.930 1.00 93.12 97 ILE A C 1
ATOM 857 O O . ILE A 1 97 ? -24.769 -6.083 31.034 1.00 93.12 97 ILE A O 1
ATOM 861 N N . GLU A 1 98 ? -24.629 -7.584 29.372 1.00 93.44 98 GLU A N 1
ATOM 862 C CA . GLU A 1 98 ? -25.588 -8.538 29.956 1.00 93.44 98 GLU A CA 1
ATOM 863 C C . GLU A 1 98 ? -25.187 -8.973 31.382 1.00 93.44 98 GLU A C 1
ATOM 865 O O . GLU A 1 98 ? -26.015 -9.091 32.284 1.00 93.44 98 GLU A O 1
ATOM 870 N N . GLN A 1 99 ? -23.888 -9.184 31.628 1.00 93.56 99 GLN A N 1
ATOM 871 C CA . GLN A 1 99 ? -23.379 -9.493 32.969 1.00 93.56 99 GLN A CA 1
ATOM 872 C C . GLN A 1 99 ? -23.534 -8.332 33.954 1.00 93.56 99 GLN A C 1
ATOM 874 O O . GLN A 1 99 ? -23.742 -8.573 35.143 1.00 93.56 99 GLN A O 1
ATOM 879 N N . LEU A 1 100 ? -23.373 -7.092 33.492 1.00 93.81 100 LEU A N 1
ATOM 880 C CA . LEU A 1 100 ? -23.558 -5.907 34.327 1.00 93.81 100 LEU A CA 1
ATOM 881 C C . LEU A 1 100 ? -25.039 -5.699 34.655 1.00 93.81 100 LEU A C 1
ATOM 883 O O . LEU A 1 100 ? -25.348 -5.430 35.810 1.00 93.81 100 LEU A O 1
ATOM 887 N N . GLU A 1 101 ? -25.936 -5.905 33.690 1.00 91.44 101 GLU A N 1
ATOM 888 C CA . GLU A 1 101 ? -27.389 -5.843 33.892 1.00 91.44 101 GLU A CA 1
ATOM 889 C C . GLU A 1 101 ? -27.855 -6.871 34.930 1.00 91.44 101 GLU A C 1
ATOM 891 O O . GLU A 1 101 ? -28.493 -6.498 35.912 1.00 91.44 101 GLU A O 1
ATOM 896 N N . LYS A 1 102 ? -27.426 -8.137 34.808 1.00 93.50 102 LYS A N 1
ATOM 897 C CA . LYS A 1 102 ? -27.753 -9.187 35.794 1.00 93.50 102 LYS A CA 1
ATOM 898 C C . LYS A 1 102 ? -27.230 -8.885 37.198 1.00 93.50 102 LYS A C 1
ATOM 900 O O . LYS A 1 102 ? -27.878 -9.223 38.184 1.00 93.50 102 LYS A O 1
ATOM 905 N N . LYS A 1 103 ? -26.042 -8.283 37.315 1.00 91.88 103 LYS A N 1
ATOM 906 C CA . LYS A 1 103 ? -25.508 -7.860 38.622 1.00 91.88 103 LYS A CA 1
ATOM 907 C C . LYS A 1 103 ? -26.348 -6.745 39.232 1.00 91.88 103 LYS A C 1
ATOM 909 O O . LYS A 1 103 ? -26.616 -6.790 40.423 1.00 91.88 103 LYS A O 1
ATOM 914 N N . LEU A 1 104 ? -26.777 -5.788 38.415 1.00 92.25 104 LEU A N 1
ATOM 915 C CA . LEU A 1 104 ? -27.574 -4.652 38.860 1.00 92.25 104 LEU A CA 1
ATOM 916 C C . LEU A 1 104 ? -28.985 -5.082 39.298 1.00 92.25 104 LEU A C 1
ATOM 918 O O . LEU A 1 104 ? -29.470 -4.603 40.318 1.00 92.25 104 LEU A O 1
ATOM 922 N N . GLU A 1 105 ? -29.607 -6.034 38.594 1.00 90.12 105 GLU A N 1
ATOM 923 C CA . GLU A 1 105 ? -30.866 -6.666 39.023 1.00 90.12 105 GLU A CA 1
ATOM 924 C C . GLU A 1 105 ? -30.721 -7.421 40.348 1.00 90.12 105 GLU A C 1
ATOM 926 O O . GLU A 1 105 ? -31.574 -7.281 41.225 1.00 90.12 105 GLU A O 1
ATOM 931 N N . ASN A 1 106 ? -29.645 -8.196 40.519 1.00 89.12 106 ASN A N 1
ATOM 932 C CA . ASN A 1 106 ? -29.402 -8.936 41.759 1.00 89.12 106 ASN A CA 1
ATOM 933 C C . ASN A 1 106 ? -29.143 -8.002 42.949 1.00 89.12 106 ASN A C 1
ATOM 935 O O . ASN A 1 106 ? -29.744 -8.205 44.001 1.00 89.12 106 ASN A O 1
ATOM 939 N N . ASP A 1 107 ? -28.308 -6.971 42.789 1.00 87.31 107 ASP A N 1
ATOM 940 C CA . ASP A 1 107 ? -28.036 -5.990 43.849 1.00 87.31 107 ASP A CA 1
ATOM 941 C C . ASP A 1 107 ? -29.315 -5.226 44.236 1.00 87.31 107 ASP A C 1
ATOM 943 O O . ASP A 1 107 ? -29.594 -5.039 45.418 1.00 87.31 107 ASP A O 1
ATOM 947 N N . ASN A 1 108 ? -30.137 -4.836 43.254 1.00 84.38 108 ASN A N 1
ATOM 948 C CA . ASN A 1 108 ? -31.406 -4.149 43.506 1.00 84.38 108 ASN A CA 1
ATOM 949 C C . ASN A 1 108 ? -32.450 -5.068 44.169 1.00 84.38 108 ASN A C 1
ATOM 951 O O . ASN A 1 108 ? -33.225 -4.611 45.001 1.00 84.38 108 ASN A O 1
ATOM 955 N N . SER A 1 109 ? -32.449 -6.363 43.843 1.00 75.00 109 SER A N 1
ATOM 956 C CA . SER A 1 109 ? -33.337 -7.358 44.467 1.00 75.00 109 SER A CA 1
ATOM 957 C C . SER A 1 109 ? -32.912 -7.740 45.888 1.00 75.00 109 SER A C 1
ATOM 959 O O . SER A 1 109 ? -33.738 -8.222 46.651 1.00 75.00 109 SER A O 1
ATOM 961 N N . GLN A 1 110 ? -31.638 -7.552 46.250 1.00 68.44 110 GLN A N 1
ATOM 962 C CA . GLN A 1 110 ? -31.134 -7.750 47.617 1.00 68.44 110 GLN A CA 1
ATOM 963 C C . GLN A 1 110 ? -31.298 -6.512 48.512 1.00 68.44 110 GLN A C 1
ATOM 965 O O . GLN A 1 110 ? -31.170 -6.621 49.730 1.00 68.44 110 GLN A O 1
ATOM 970 N N . ALA A 1 111 ? -31.552 -5.343 47.920 1.00 66.19 111 ALA A N 1
ATOM 971 C CA . ALA A 1 111 ? -31.745 -4.077 48.626 1.00 66.19 111 ALA A CA 1
ATOM 972 C C . ALA A 1 111 ? -33.214 -3.787 49.010 1.00 66.19 111 ALA A C 1
ATOM 974 O O . ALA A 1 111 ? -33.473 -2.757 49.639 1.00 66.19 111 ALA A O 1
ATOM 975 N N . VAL A 1 112 ? -34.154 -4.668 48.643 1.00 52.44 112 VAL A N 1
ATOM 976 C CA . VAL A 1 112 ? -35.595 -4.620 48.969 1.00 52.44 112 VAL A CA 1
ATOM 977 C C . VAL A 1 112 ? -35.936 -5.750 49.932 1.00 52.44 112 VAL A C 1
ATOM 979 O O . VAL A 1 112 ? -36.687 -5.479 50.894 1.00 52.44 112 VAL A O 1
#

pLDDT: mean 73.59, std 10.2, range [49.56, 93.81]

Organism: NCBI:txid1121898

Radius of gyration: 27.35 Å; chains: 1; bounding box: 65×22×77 Å

InterPro domains:
  IPR025698 2TM domain [PF13239] (10-88)

Secondary structure (DSSP, 8-state):
-HHHHHHHHHHHHHHHHHHHHHHHHHHHHHHHHHHHHHHHHHS---SS--HHHHHHHHHHHHHHHHHHIIIIIIHHHTTHHHHHHHHHHHHHHHHHHHHHHHHHHHHHHH--

Foldseek 3Di:
DVVVVVVVVVVVVVVVVLVVVVVVVVVVVVVVVVVLVCCVPPVVPDPPDVVSVVVVVVVVVVVVVVCCCSPVVVPPCPPPVVVVVVVVVVVVVVVVVVVVVVVVVVVVVVVD

Sequence (112 aa):
MEKNQQELYEYARKRVKQKKRVYLHFILFFVSSVFFYIINKILDVDPQDDWYLWAITAWAFVFILHFIKIFVIESFINKTWERDQIAMLVARQERRIEQLEKKLENDNSQAV